Protein AF-A0A9D4N2H7-F1 (afdb_monomer_lite)

Sequence (130 aa):
MILLSIVANCFQSLRRNMSNTMLSIIISISLLSSCMGIGEVIWAVNCGGEAHTDINGIRYQEDKLPVGISSDYGKSLVIQRVVPQDQILYQTERYHVNSFGYDVPLTKDGDYVLVLKFSEVWFTTANQKV

Radius of gyration: 22.69 Å; chains: 1; bounding box: 59×30×49 Å

Foldseek 3Di:
DVVVVVVVVVVVVVVPPDDPVVVVVVVVVVVVVVPLPDPDDQAAALALADWAQFPSRDIHHYDPDPPFDKDQLQVVDDDPPGDPRCCSSARIHGDDPDDDDDDRDDDDDDDDDDDDDYHDDDDPDPPPDD

InterPro domains:
  IPR021720 Malectin domain [PF11721] (41-130)
  IPR039155 Malectin [PTHR13460] (16-130)

Structure (mmCIF, N/CA/C/O backbone):
data_AF-A0A9D4N2H7-F1
#
_entry.id   AF-A0A9D4N2H7-F1
#
loop_
_atom_site.group_PDB
_atom_site.id
_atom_site.type_symbol
_atom_site.label_atom_id
_atom_site.label_alt_id
_atom_site.label_comp_id
_atom_site.label_asym_id
_atom_site.label_entity_id
_atom_site.label_seq_id
_atom_site.pdbx_PDB_ins_code
_atom_site.Cartn_x
_atom_site.Cartn_y
_atom_site.Cartn_z
_atom_site.occupancy
_atom_site.B_iso_or_equiv
_atom_site.auth_seq_id
_atom_site.auth_comp_id
_atom_site.auth_asym_id
_atom_site.auth_atom_id
_atom_site.pdbx_PDB_model_num
ATOM 1 N N . MET A 1 1 ? -29.553 -12.144 29.111 1.00 52.56 1 MET A N 1
ATOM 2 C CA . MET A 1 1 ? -30.907 -11.684 29.506 1.00 52.56 1 MET A CA 1
ATOM 3 C C . MET A 1 1 ? -30.937 -10.396 30.333 1.00 52.56 1 MET A C 1
ATOM 5 O O . MET A 1 1 ? -31.979 -9.767 30.349 1.00 52.56 1 MET A O 1
ATOM 9 N N . ILE A 1 2 ? -29.843 -9.961 30.976 1.00 47.47 2 ILE A N 1
ATOM 10 C CA . ILE A 1 2 ? -29.839 -8.740 31.814 1.00 47.47 2 ILE A CA 1
ATOM 11 C C . ILE A 1 2 ? -29.555 -7.464 30.987 1.00 47.47 2 ILE A C 1
ATOM 13 O O . ILE A 1 2 ? -30.113 -6.408 31.269 1.00 47.47 2 ILE A O 1
ATOM 17 N N . LEU A 1 3 ? -28.772 -7.569 29.903 1.00 41.69 3 LEU A N 1
ATOM 18 C CA . LEU A 1 3 ? -28.419 -6.428 29.042 1.00 41.69 3 LEU A CA 1
ATOM 19 C C . LEU A 1 3 ? -29.600 -5.898 28.199 1.00 41.69 3 LEU A C 1
ATOM 21 O O . LEU A 1 3 ? -29.744 -4.689 28.041 1.00 41.69 3 LEU A O 1
ATOM 25 N N . LEU A 1 4 ? -30.487 -6.781 27.714 1.00 46.53 4 LEU A N 1
ATOM 26 C CA . LEU A 1 4 ? -31.681 -6.375 26.951 1.00 46.53 4 LEU A CA 1
ATOM 27 C C . LEU A 1 4 ? -32.682 -5.578 27.805 1.00 46.53 4 LEU A C 1
ATOM 29 O O . LEU A 1 4 ? -33.332 -4.665 27.300 1.00 46.53 4 LEU A O 1
ATOM 33 N N . SER A 1 5 ? -32.783 -5.883 29.100 1.00 49.91 5 SER A N 1
ATOM 34 C CA . SER A 1 5 ? -33.737 -5.241 30.012 1.00 49.91 5 SER A CA 1
ATOM 35 C C . SER A 1 5 ? -33.362 -3.791 30.337 1.00 49.91 5 SER A C 1
ATOM 37 O O . SER A 1 5 ? -34.240 -2.949 30.507 1.00 49.91 5 SER A O 1
ATOM 39 N N . ILE A 1 6 ? -32.063 -3.476 30.386 1.00 50.94 6 ILE A N 1
ATOM 40 C CA . ILE A 1 6 ? -31.565 -2.117 30.658 1.00 50.94 6 ILE A CA 1
ATOM 41 C C . ILE A 1 6 ? -31.810 -1.207 29.448 1.00 50.94 6 ILE A C 1
ATOM 43 O O . ILE A 1 6 ? -32.299 -0.088 29.607 1.00 50.94 6 ILE A O 1
ATOM 47 N N . VAL A 1 7 ? -31.554 -1.709 28.235 1.00 54.41 7 VAL A N 1
ATOM 48 C CA . VAL A 1 7 ? -31.817 -0.974 26.987 1.00 54.41 7 VAL A CA 1
ATOM 49 C C . VAL A 1 7 ? -33.318 -0.728 26.809 1.00 54.41 7 VAL A C 1
ATOM 51 O O . VAL A 1 7 ? -33.718 0.397 26.516 1.00 54.41 7 VAL A O 1
ATOM 54 N N . ALA A 1 8 ? -34.160 -1.734 27.073 1.00 53.81 8 ALA A N 1
ATOM 55 C CA . ALA A 1 8 ? -35.616 -1.614 26.973 1.00 53.81 8 ALA A CA 1
ATOM 56 C C . ALA A 1 8 ? -36.211 -0.612 27.984 1.00 53.81 8 ALA A C 1
ATOM 58 O O . ALA A 1 8 ? -37.064 0.197 27.615 1.00 53.81 8 ALA A O 1
ATOM 59 N N . ASN A 1 9 ? -35.732 -0.611 29.233 1.00 50.88 9 ASN A N 1
ATOM 60 C CA . ASN A 1 9 ? -36.187 0.332 30.261 1.00 50.88 9 ASN A CA 1
ATOM 61 C C . ASN A 1 9 ? -35.707 1.767 29.995 1.00 50.88 9 ASN A C 1
ATOM 63 O O . ASN A 1 9 ? -36.455 2.717 30.228 1.00 50.88 9 ASN A O 1
ATOM 67 N N . CYS A 1 10 ? -34.498 1.940 29.452 1.00 49.38 10 CYS A N 1
ATOM 68 C CA . CYS A 1 10 ? -34.000 3.246 29.021 1.00 49.38 10 CYS A CA 1
ATOM 69 C C . CYS A 1 10 ? -34.861 3.805 27.871 1.00 49.38 10 CYS A C 1
ATOM 71 O O . CYS A 1 10 ? -35.312 4.947 27.926 1.00 49.38 10 CYS A O 1
ATOM 73 N N . PHE A 1 11 ? -35.216 2.963 26.893 1.00 54.53 11 PHE A N 1
ATOM 74 C CA . PHE A 1 11 ? -36.100 3.332 25.781 1.00 54.53 11 PHE A CA 1
ATOM 75 C C . PHE A 1 11 ? -37.525 3.694 26.236 1.00 54.53 11 PHE A C 1
ATOM 77 O O . PHE A 1 11 ? -38.114 4.659 25.747 1.00 54.53 11 PHE A O 1
ATOM 84 N N . GLN A 1 12 ? -38.083 2.957 27.204 1.00 58.19 12 GLN A N 1
ATOM 85 C CA . GLN A 1 12 ? -39.394 3.263 27.792 1.00 58.19 12 GLN A CA 1
ATOM 86 C C . GLN A 1 12 ? -39.385 4.557 28.621 1.00 58.19 12 GLN A C 1
ATOM 88 O O . GLN A 1 12 ? -40.382 5.280 28.625 1.00 58.19 12 GLN A O 1
ATOM 93 N N . SER A 1 13 ? -38.265 4.872 29.280 1.00 53.88 13 SER A N 1
ATOM 94 C CA . SER A 1 13 ? -38.071 6.126 30.016 1.00 53.88 13 SER A CA 1
ATOM 95 C C . SER A 1 13 ? -37.955 7.334 29.073 1.00 53.88 13 SER A C 1
ATOM 97 O O . SER A 1 13 ? -38.631 8.341 29.282 1.00 53.88 13 SER A O 1
ATOM 99 N N . LEU A 1 14 ? -37.210 7.210 27.962 1.00 53.66 14 LEU A N 1
ATOM 100 C CA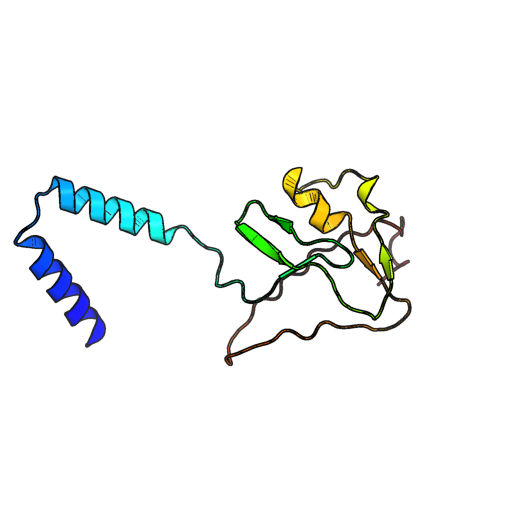 . LEU A 1 14 ? -37.130 8.252 26.924 1.00 53.66 14 LEU A CA 1
ATOM 101 C C . 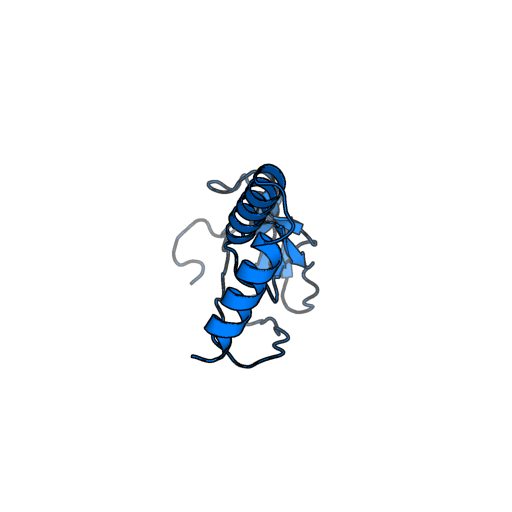LEU A 1 14 ? -38.475 8.496 26.213 1.00 53.66 14 LEU A C 1
ATOM 103 O O . LEU A 1 14 ? -38.805 9.638 25.892 1.00 53.66 14 LEU A O 1
ATOM 107 N N . ARG A 1 15 ? -39.297 7.453 26.020 1.00 58.38 15 ARG A N 1
ATOM 108 C CA . ARG A 1 15 ? -40.638 7.557 25.406 1.00 58.38 15 ARG A CA 1
ATOM 109 C C . ARG A 1 15 ? -41.603 8.455 26.194 1.00 58.38 15 ARG A C 1
ATOM 111 O O . ARG A 1 15 ? -42.560 8.958 25.615 1.00 58.38 15 ARG A O 1
ATOM 118 N N . ARG A 1 16 ? -41.386 8.655 27.499 1.00 59.75 16 ARG A N 1
ATOM 119 C CA . ARG A 1 16 ? -42.328 9.381 28.370 1.00 59.75 16 ARG A CA 1
ATOM 120 C C . ARG A 1 16 ? -42.264 10.911 28.259 1.00 59.75 16 ARG A C 1
ATOM 122 O O . ARG A 1 16 ? -43.247 11.541 28.623 1.00 59.75 16 ARG A O 1
ATOM 129 N N . ASN A 1 17 ? -41.177 11.493 27.737 1.00 62.09 17 ASN A N 1
ATOM 130 C CA . ASN A 1 17 ? -40.943 12.950 27.759 1.00 62.09 17 ASN A CA 1
ATOM 131 C C . ASN A 1 17 ? -40.585 13.586 26.399 1.00 62.09 17 ASN A C 1
ATOM 133 O O . ASN A 1 17 ? -40.318 14.785 26.345 1.00 62.09 17 ASN A O 1
ATOM 137 N N . MET A 1 18 ? -40.557 12.829 25.297 1.00 61.75 18 MET A N 1
ATOM 138 C CA . MET A 1 18 ? -40.084 13.328 23.998 1.00 61.75 18 MET A CA 1
ATOM 139 C C . MET A 1 18 ? -41.203 13.413 22.955 1.00 61.75 18 MET A C 1
ATOM 141 O O . MET A 1 18 ? -41.967 12.469 22.778 1.00 61.75 18 MET A O 1
ATOM 145 N N . SER A 1 19 ? -41.272 14.535 22.228 1.00 79.38 19 SER A N 1
ATOM 146 C CA . SER A 1 19 ? -42.144 14.691 21.053 1.00 79.38 19 SER A CA 1
ATOM 147 C C . SER A 1 19 ? -41.846 13.611 20.003 1.00 79.38 19 SER A C 1
ATOM 149 O O . SER A 1 19 ? -40.681 13.278 19.776 1.00 79.38 19 SER A O 1
ATOM 151 N N . ASN A 1 20 ? -42.873 13.128 19.295 1.00 75.50 20 ASN A N 1
ATOM 152 C CA . ASN A 1 20 ? -42.736 12.161 18.194 1.00 75.50 20 ASN A CA 1
ATOM 153 C C . ASN A 1 20 ? -41.720 12.612 17.124 1.00 75.50 20 ASN A C 1
ATOM 155 O O . ASN A 1 20 ? -41.043 11.777 16.528 1.00 75.50 20 ASN A O 1
ATOM 159 N N . THR A 1 21 ? -41.558 13.926 16.920 1.00 73.38 21 THR A N 1
ATOM 160 C CA . THR A 1 21 ? -40.529 14.490 16.030 1.00 73.38 21 THR A CA 1
ATOM 161 C C . THR A 1 21 ? -39.112 14.259 16.553 1.00 73.38 21 THR A C 1
ATOM 163 O O . THR A 1 21 ? -38.232 13.874 15.791 1.00 73.38 21 THR A O 1
ATOM 166 N N . MET A 1 22 ? -38.891 14.412 17.858 1.00 76.38 22 MET A N 1
ATOM 167 C CA . MET A 1 22 ? -37.592 14.167 18.492 1.00 76.38 22 MET A CA 1
ATOM 168 C C . MET A 1 22 ? -37.250 12.675 18.529 1.00 76.38 22 MET A C 1
ATOM 170 O O . MET A 1 22 ? -36.099 12.304 18.316 1.00 76.38 22 MET A O 1
ATOM 174 N N . LEU A 1 23 ? -38.252 11.812 18.719 1.00 77.62 23 LEU A N 1
ATOM 175 C CA . LEU A 1 23 ? -38.073 10.363 18.625 1.00 77.62 23 LEU A CA 1
ATOM 176 C C . LEU A 1 23 ? -37.697 9.937 17.196 1.00 77.62 23 LEU A C 1
ATOM 178 O O . LEU A 1 23 ? -36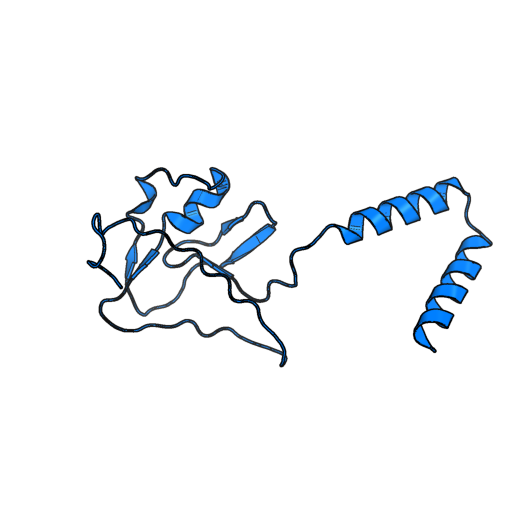.776 9.144 17.018 1.00 77.62 23 LEU A O 1
ATOM 182 N N . SER A 1 24 ? -38.352 10.510 16.178 1.00 77.62 24 SER A N 1
ATOM 183 C CA . SER A 1 24 ? -38.015 10.263 14.771 1.00 77.62 24 SER A CA 1
ATOM 184 C C . SER A 1 24 ? -36.592 10.706 14.431 1.00 77.62 24 SER A C 1
ATOM 186 O O . SER A 1 24 ? -35.899 9.990 13.719 1.00 77.62 24 SER A O 1
ATOM 188 N N . ILE A 1 25 ? -36.140 11.854 14.947 1.00 81.31 25 ILE A N 1
ATOM 189 C CA . ILE A 1 25 ? -34.776 12.353 14.720 1.00 81.31 25 ILE A CA 1
ATOM 190 C C . ILE A 1 25 ? -33.742 11.418 15.361 1.00 81.31 25 ILE A C 1
ATOM 192 O O . ILE A 1 25 ? -32.767 11.056 14.710 1.00 81.31 25 ILE A O 1
ATOM 196 N N . ILE A 1 26 ? -33.968 10.966 16.599 1.00 80.50 26 ILE A N 1
ATOM 197 C CA . ILE A 1 26 ? -33.058 10.037 17.292 1.00 80.50 26 ILE A CA 1
ATOM 198 C C . ILE A 1 26 ? -32.969 8.689 16.571 1.00 80.50 26 ILE A C 1
ATOM 200 O O . ILE A 1 26 ? -31.877 8.134 16.433 1.00 80.50 26 ILE A O 1
ATOM 204 N N . ILE A 1 27 ? -34.096 8.164 16.087 1.00 77.88 27 ILE A N 1
ATOM 205 C CA . ILE A 1 27 ? -34.124 6.911 15.322 1.00 77.88 27 ILE A CA 1
ATOM 206 C C . ILE A 1 27 ? -33.368 7.077 13.997 1.00 77.88 27 ILE A C 1
ATOM 208 O O . ILE A 1 27 ? -32.530 6.244 13.669 1.00 77.88 27 ILE A O 1
ATOM 212 N N . SER A 1 28 ? -33.571 8.180 13.271 1.00 73.88 28 SER A N 1
ATOM 213 C CA . SER A 1 28 ? -32.816 8.458 12.043 1.00 73.88 28 SER A CA 1
ATOM 214 C C . SER A 1 28 ? -31.310 8.596 12.296 1.00 73.88 28 SER A C 1
ATOM 216 O O . SER A 1 28 ? -30.518 8.044 11.541 1.00 73.88 28 SER A O 1
ATOM 218 N N . ILE A 1 29 ? -30.896 9.263 13.380 1.00 73.31 29 ILE A N 1
ATOM 219 C CA . ILE A 1 29 ? -29.478 9.408 13.762 1.00 73.31 29 ILE A CA 1
ATOM 220 C C . ILE A 1 29 ? -28.854 8.051 14.123 1.00 73.31 29 ILE A C 1
ATOM 222 O O . ILE A 1 29 ? -27.744 7.747 13.697 1.00 73.31 29 ILE A O 1
ATOM 226 N N . SER A 1 30 ? -29.565 7.207 14.870 1.00 69.25 30 SER A N 1
ATOM 227 C CA . SER A 1 30 ? -29.067 5.878 15.260 1.00 69.25 30 SER A CA 1
ATOM 228 C C . SER A 1 30 ? -29.008 4.887 14.087 1.00 69.25 30 SER A C 1
ATOM 230 O O . SER A 1 30 ? -28.079 4.080 14.012 1.00 69.25 30 SER A O 1
ATOM 232 N N . LEU A 1 31 ? -29.928 4.993 13.123 1.00 62.97 31 LEU A N 1
ATOM 233 C CA . LEU A 1 31 ? -29.864 4.256 11.855 1.00 62.97 31 LEU A CA 1
ATOM 234 C C . LEU A 1 31 ? -28.714 4.743 10.957 1.00 62.97 31 LEU A C 1
ATOM 236 O O . LEU A 1 31 ? -28.090 3.935 10.277 1.00 62.97 31 LEU A O 1
ATOM 240 N N . LEU A 1 32 ? -28.376 6.036 10.989 1.00 59.22 32 LEU A N 1
ATOM 241 C CA . LEU A 1 32 ? -27.206 6.575 10.285 1.00 59.22 32 LEU A CA 1
ATOM 242 C C . LEU A 1 32 ? -25.882 6.104 10.913 1.00 59.22 32 LEU A C 1
ATOM 244 O O . LEU A 1 32 ? -24.948 5.797 10.184 1.00 59.22 32 LEU A O 1
ATOM 248 N N . SER A 1 33 ? -25.792 5.969 12.241 1.00 56.00 33 SER A N 1
ATOM 249 C CA . SER A 1 33 ? -24.567 5.479 12.907 1.00 56.00 33 SER A CA 1
ATOM 250 C C . SER A 1 33 ? -24.225 4.014 12.613 1.00 56.00 33 SER A C 1
ATOM 252 O O . SER A 1 33 ? -23.079 3.612 12.790 1.00 56.00 33 SER A O 1
ATOM 254 N N . SER A 1 34 ? -25.189 3.196 12.183 1.00 49.50 34 SER A N 1
ATOM 255 C CA . SER A 1 34 ? -24.975 1.760 11.940 1.00 49.50 34 SER A CA 1
ATOM 256 C C . SER A 1 34 ? -24.436 1.436 10.538 1.00 49.50 34 SER A C 1
ATOM 258 O O . SER A 1 34 ? -24.219 0.267 10.230 1.00 49.50 34 SER A O 1
ATOM 260 N N . CYS A 1 35 ? -24.161 2.445 9.698 1.00 47.38 35 CYS A N 1
ATOM 261 C CA . CYS A 1 35 ? -23.657 2.245 8.334 1.00 47.38 35 CYS A CA 1
ATOM 262 C C . CYS A 1 35 ? -22.125 2.297 8.182 1.00 47.38 35 CYS A C 1
ATOM 264 O O . CYS A 1 35 ? -21.620 2.063 7.084 1.00 47.38 35 CYS A O 1
ATOM 266 N N . MET A 1 36 ? -21.361 2.562 9.247 1.00 54.47 36 MET A N 1
ATOM 267 C CA . MET A 1 36 ? -19.893 2.590 9.183 1.00 54.47 36 MET A CA 1
ATOM 268 C C . MET A 1 36 ? -19.326 1.164 9.257 1.00 54.47 36 MET A C 1
ATOM 270 O O . MET A 1 36 ? -18.782 0.731 10.266 1.00 54.47 36 MET A O 1
ATOM 274 N N . GLY A 1 37 ? -19.523 0.401 8.182 1.00 56.94 37 GLY A N 1
ATOM 275 C CA . GLY A 1 37 ? -19.168 -1.017 8.060 1.00 56.94 37 GLY A CA 1
ATOM 276 C C . GLY A 1 37 ? -17.696 -1.292 7.750 1.00 56.94 37 GLY A C 1
ATOM 277 O O . GLY A 1 37 ? -17.397 -2.229 7.018 1.00 56.94 37 GLY A O 1
ATOM 278 N N . ILE A 1 38 ? -16.780 -0.490 8.282 1.00 61.91 38 ILE A N 1
ATOM 279 C CA . ILE A 1 38 ? -15.354 -0.813 8.304 1.00 61.91 38 ILE A CA 1
ATOM 280 C C . ILE A 1 38 ? -15.062 -1.090 9.770 1.00 61.91 38 ILE A C 1
ATOM 282 O O . ILE A 1 38 ? -15.253 -0.206 10.603 1.00 61.91 38 ILE A O 1
ATOM 286 N N . GLY A 1 39 ? -14.702 -2.330 10.108 1.00 74.06 39 GLY A N 1
ATOM 287 C CA . GLY A 1 39 ? -14.277 -2.661 11.469 1.00 74.06 39 GLY A CA 1
ATOM 288 C C . GLY A 1 39 ? -13.167 -1.719 11.951 1.00 74.06 39 GLY A C 1
ATOM 289 O O . GLY A 1 39 ? -12.587 -0.968 11.167 1.00 74.06 39 GLY A O 1
ATOM 290 N N . GLU A 1 40 ? -12.864 -1.746 13.245 1.00 87.00 40 GLU A N 1
ATOM 291 C CA . GLU A 1 40 ? -11.805 -0.906 13.812 1.00 87.00 40 GLU A CA 1
ATOM 292 C C . GLU A 1 40 ? -10.475 -1.126 13.066 1.00 87.00 40 GLU A C 1
ATOM 294 O O . GLU A 1 40 ? -9.880 -2.203 13.131 1.00 87.00 40 GLU A O 1
ATOM 299 N N . VAL A 1 41 ? -10.003 -0.100 12.348 1.00 92.50 41 VAL A N 1
ATOM 300 C CA . VAL A 1 41 ? -8.680 -0.135 11.721 1.00 92.50 41 VAL A CA 1
ATOM 301 C C . VAL A 1 41 ? -7.647 0.225 12.773 1.00 92.50 41 VAL A C 1
ATOM 303 O O . VAL A 1 41 ? -7.452 1.391 13.107 1.00 92.50 41 VAL A O 1
ATOM 306 N N . ILE A 1 42 ? -6.974 -0.799 13.282 1.00 93.69 42 ILE A N 1
ATOM 307 C CA . ILE A 1 42 ? -5.934 -0.641 14.300 1.00 93.69 42 ILE A CA 1
ATOM 308 C C . ILE A 1 42 ? -4.592 -0.176 13.718 1.00 93.69 42 ILE A C 1
ATOM 310 O O . ILE A 1 42 ? -3.789 0.425 14.427 1.00 93.69 42 ILE A O 1
ATOM 314 N N . TRP A 1 43 ? -4.332 -0.464 12.438 1.00 95.94 43 TRP A N 1
ATOM 315 C CA . TRP A 1 43 ? -3.068 -0.150 11.779 1.00 95.94 43 TRP A CA 1
ATOM 316 C C . TRP A 1 43 ? -3.196 -0.206 10.252 1.00 95.94 43 TRP A C 1
ATOM 318 O O . TRP A 1 43 ? -3.817 -1.119 9.709 1.00 95.94 43 TRP A O 1
ATOM 328 N N . ALA A 1 44 ? -2.584 0.757 9.562 1.00 97.62 44 ALA A N 1
ATOM 329 C CA . ALA A 1 44 ? -2.479 0.802 8.106 1.00 97.62 44 ALA A CA 1
ATOM 330 C C . ALA A 1 44 ? -1.245 1.624 7.705 1.00 97.62 44 ALA A C 1
ATOM 332 O O . ALA A 1 44 ? -1.022 2.693 8.270 1.00 97.62 44 ALA A O 1
ATOM 333 N N . VAL A 1 45 ? -0.466 1.165 6.723 1.00 98.38 45 VAL A N 1
ATOM 334 C CA . VAL A 1 45 ? 0.760 1.836 6.247 1.00 98.38 45 VAL A CA 1
ATOM 335 C C . VAL A 1 45 ? 0.757 1.974 4.728 1.00 98.38 45 VAL A C 1
ATOM 337 O O . VAL A 1 45 ? 0.330 1.057 4.027 1.00 98.38 45 VAL A O 1
ATOM 340 N N . ASN A 1 46 ? 1.223 3.115 4.217 1.00 98.50 46 ASN A N 1
ATOM 341 C CA . ASN A 1 46 ? 1.477 3.303 2.792 1.00 98.50 46 ASN A CA 1
ATOM 342 C C . ASN A 1 46 ? 2.928 2.913 2.475 1.00 98.50 46 ASN A C 1
ATOM 344 O O . ASN A 1 46 ? 3.836 3.723 2.648 1.00 98.50 46 ASN A O 1
ATOM 348 N N . CYS A 1 47 ? 3.153 1.663 2.069 1.00 98.25 47 CYS A N 1
ATOM 349 C CA . CYS A 1 47 ? 4.493 1.108 1.871 1.00 98.25 47 CYS A CA 1
ATOM 350 C C . CYS A 1 47 ? 5.340 1.965 0.913 1.00 98.25 47 CYS A C 1
ATOM 352 O O . CYS A 1 47 ? 4.954 2.214 -0.225 1.00 98.25 47 CYS A O 1
ATOM 354 N N . GLY A 1 48 ? 6.512 2.399 1.377 1.00 97.94 48 GLY A N 1
ATOM 355 C CA . GLY A 1 48 ? 7.440 3.253 0.634 1.00 97.94 48 GLY A CA 1
ATOM 356 C C . GLY A 1 48 ? 6.955 4.680 0.355 1.00 97.94 48 GLY A C 1
ATOM 357 O O . GLY A 1 48 ? 7.617 5.393 -0.397 1.00 97.94 48 GLY A O 1
ATOM 358 N N . GLY A 1 49 ? 5.830 5.103 0.935 1.00 97.94 49 GLY A N 1
ATOM 359 C CA . GLY A 1 49 ? 5.206 6.394 0.665 1.00 97.94 49 GLY A CA 1
ATOM 360 C C . GLY A 1 49 ? 4.873 7.213 1.911 1.00 97.94 49 GLY A C 1
ATOM 361 O O . GLY A 1 49 ? 5.058 6.798 3.058 1.00 97.94 49 GLY A O 1
ATOM 362 N N . GLU A 1 50 ? 4.358 8.413 1.654 1.00 98.38 50 GLU A N 1
ATOM 363 C CA . GLU A 1 50 ? 3.881 9.345 2.675 1.00 98.38 50 GLU A CA 1
ATOM 364 C C . GLU A 1 50 ? 2.512 8.927 3.235 1.00 98.38 50 GLU A C 1
ATOM 366 O O . GLU A 1 50 ? 1.821 8.067 2.681 1.00 98.38 50 GLU A O 1
ATOM 371 N N . ALA A 1 51 ? 2.109 9.550 4.346 1.00 98.56 51 ALA A N 1
ATOM 372 C CA . ALA A 1 51 ? 0.801 9.312 4.947 1.00 98.56 51 ALA A CA 1
ATOM 373 C C . ALA A 1 51 ? -0.339 9.737 4.004 1.00 98.56 51 ALA A C 1
ATOM 375 O O . ALA A 1 51 ? -0.285 10.805 3.398 1.00 98.56 51 ALA A O 1
ATOM 376 N N . HIS A 1 52 ? -1.405 8.937 3.944 1.00 98.44 52 HIS A N 1
ATOM 377 C CA . HIS A 1 52 ? -2.571 9.183 3.089 1.00 98.44 52 HIS A CA 1
ATOM 378 C C . HIS A 1 52 ? -3.855 8.723 3.778 1.00 98.44 52 HIS A C 1
ATOM 380 O O . HIS A 1 52 ? -3.860 7.696 4.453 1.00 98.44 52 HIS A O 1
ATOM 386 N N . THR A 1 53 ? -4.954 9.451 3.598 1.00 98.19 53 THR A N 1
ATOM 387 C CA . THR A 1 53 ? -6.280 9.010 4.053 1.00 98.19 53 THR A CA 1
ATOM 388 C C . THR A 1 53 ? -7.115 8.652 2.837 1.00 98.19 53 THR A C 1
ATOM 390 O O . THR A 1 53 ? -7.320 9.502 1.972 1.00 98.19 53 THR A O 1
ATOM 393 N N . ASP A 1 54 ? -7.584 7.407 2.783 1.00 96.75 54 ASP A N 1
ATOM 394 C CA . ASP A 1 54 ? -8.353 6.906 1.645 1.00 96.75 54 ASP A CA 1
ATOM 395 C C . ASP A 1 54 ? -9.811 7.403 1.648 1.00 96.75 54 ASP A C 1
ATOM 397 O O . ASP A 1 54 ? -10.270 8.021 2.617 1.00 96.75 54 ASP A O 1
ATOM 401 N N . ILE A 1 55 ? -10.572 7.132 0.579 1.00 95.44 55 ILE A N 1
ATOM 402 C CA . ILE A 1 55 ? -11.964 7.621 0.502 1.00 95.44 55 ILE A CA 1
ATOM 403 C C . ILE A 1 55 ? -12.894 7.007 1.552 1.00 95.44 55 ILE A C 1
ATOM 405 O O . ILE A 1 55 ? -13.977 7.535 1.798 1.00 95.44 55 ILE A O 1
ATOM 409 N N . ASN A 1 56 ? -12.496 5.881 2.146 1.00 92.38 56 ASN A N 1
ATOM 410 C CA . ASN A 1 56 ? -13.246 5.212 3.201 1.00 92.38 56 ASN A CA 1
ATOM 411 C C . ASN A 1 56 ? -12.876 5.771 4.585 1.00 92.38 56 ASN A C 1
ATOM 413 O O . ASN A 1 56 ? -13.408 5.321 5.596 1.00 92.38 56 ASN A O 1
ATOM 417 N N . GLY A 1 57 ? -11.975 6.757 4.650 1.00 93.62 57 GLY A N 1
ATOM 418 C CA . GLY A 1 57 ? -11.504 7.361 5.890 1.00 93.62 57 GLY A CA 1
ATOM 419 C C . GLY A 1 57 ? -10.405 6.561 6.589 1.00 93.62 57 GLY A C 1
ATOM 420 O O . GLY A 1 57 ? -10.064 6.879 7.729 1.00 93.62 57 GLY A O 1
ATOM 421 N N . ILE A 1 58 ? -9.825 5.544 5.939 1.00 95.81 58 ILE A N 1
ATOM 422 C CA . ILE A 1 58 ? -8.707 4.785 6.500 1.00 95.81 58 ILE A CA 1
ATOM 423 C C . ILE A 1 58 ? -7.437 5.616 6.365 1.00 95.81 58 ILE A C 1
ATOM 425 O O . ILE A 1 58 ? -6.992 5.923 5.258 1.00 95.81 58 ILE A O 1
ATOM 429 N N . ARG A 1 59 ? -6.825 5.955 7.501 1.00 97.12 59 ARG A N 1
ATOM 430 C CA . ARG A 1 59 ? -5.554 6.678 7.529 1.00 97.12 59 ARG A CA 1
ATOM 431 C C . ARG A 1 59 ? -4.378 5.709 7.464 1.00 97.12 59 ARG A C 1
ATOM 433 O O . ARG A 1 59 ? -4.031 5.078 8.458 1.00 97.12 59 ARG A O 1
ATOM 440 N N . TYR A 1 60 ? -3.727 5.669 6.312 1.00 98.44 60 TYR A N 1
ATOM 441 C CA . TYR A 1 60 ? -2.440 5.026 6.103 1.00 98.44 60 TYR A CA 1
ATOM 442 C C . TYR A 1 60 ? -1.332 5.932 6.636 1.00 98.44 60 TYR A C 1
ATOM 444 O O . TYR A 1 60 ? -1.213 7.097 6.250 1.00 98.44 60 TYR A O 1
ATOM 452 N N . GLN A 1 61 ? -0.522 5.417 7.553 1.00 98.44 61 GLN A N 1
ATOM 453 C CA . GLN A 1 61 ? 0.646 6.134 8.046 1.00 98.44 61 GLN A CA 1
ATOM 454 C C . GLN A 1 61 ? 1.785 6.110 7.020 1.00 98.44 61 GLN A C 1
ATOM 456 O O . GLN A 1 61 ? 1.879 5.193 6.205 1.00 98.44 61 GLN A O 1
ATOM 461 N N . GLU A 1 62 ? 2.655 7.116 7.097 1.00 98.44 62 GLU A N 1
ATOM 462 C CA . GLU A 1 62 ? 3.925 7.147 6.366 1.00 98.44 62 GLU A CA 1
ATOM 463 C C . GLU A 1 62 ? 4.766 5.913 6.714 1.00 98.44 62 GLU A C 1
ATOM 465 O O . GLU A 1 62 ? 4.857 5.519 7.884 1.00 98.44 62 GLU A O 1
ATOM 470 N N . ASP A 1 63 ? 5.407 5.327 5.708 1.00 98.44 63 ASP A N 1
ATOM 471 C CA . ASP A 1 63 ? 6.294 4.191 5.907 1.00 98.44 63 ASP A CA 1
ATOM 472 C C . ASP A 1 63 ? 7.699 4.625 6.339 1.00 98.44 63 ASP A C 1
ATOM 474 O O . ASP A 1 63 ? 8.511 5.105 5.548 1.00 98.44 63 ASP A O 1
ATOM 478 N N . LYS A 1 64 ? 7.999 4.372 7.615 1.00 96.75 64 LYS A N 1
ATOM 479 C CA . LYS A 1 64 ? 9.281 4.690 8.257 1.00 96.75 64 LYS A CA 1
ATOM 480 C C . LYS A 1 64 ? 10.211 3.487 8.400 1.00 96.75 64 LYS A C 1
ATOM 482 O O . LYS A 1 64 ? 11.181 3.562 9.154 1.00 96.75 64 LYS A O 1
ATOM 487 N N . LEU A 1 65 ? 9.919 2.367 7.737 1.00 96.81 65 LEU A N 1
ATOM 488 C CA . LEU A 1 65 ? 10.751 1.178 7.848 1.00 96.81 65 LEU A CA 1
A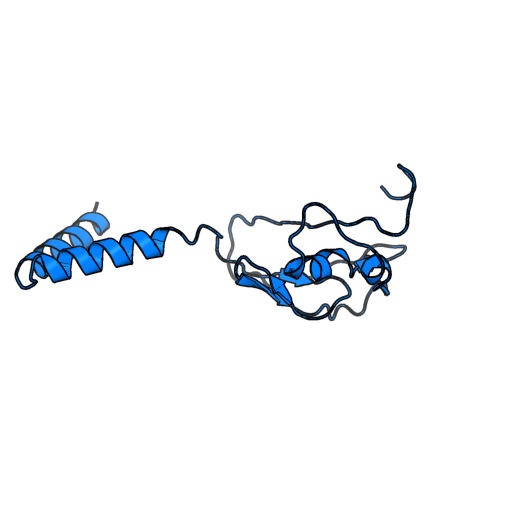TOM 489 C C . LEU A 1 65 ? 12.152 1.462 7.264 1.00 96.81 65 LEU A C 1
ATOM 491 O O . LEU A 1 65 ? 12.261 1.919 6.123 1.00 96.81 65 LEU A O 1
ATOM 495 N N . PRO A 1 66 ? 13.240 1.193 8.010 1.00 94.94 66 PRO A N 1
ATOM 496 C CA . PRO A 1 66 ? 14.598 1.434 7.521 1.00 94.94 66 PRO A CA 1
ATOM 497 C C . PRO A 1 66 ? 15.091 0.331 6.574 1.00 94.94 66 PRO A C 1
ATOM 499 O O . PRO A 1 66 ? 16.067 0.523 5.856 1.00 94.94 66 PRO A O 1
ATOM 502 N N . VAL A 1 67 ? 14.442 -0.835 6.594 1.00 97.12 67 VAL A N 1
ATOM 503 C CA . VAL A 1 67 ? 14.804 -2.007 5.793 1.00 97.12 67 VAL A CA 1
ATOM 504 C C . VAL A 1 67 ? 14.045 -1.986 4.466 1.00 97.12 67 VAL A C 1
ATOM 506 O O . VAL A 1 67 ? 12.864 -1.643 4.419 1.00 97.12 67 VAL A O 1
ATOM 509 N N . GLY A 1 68 ? 14.712 -2.379 3.382 1.00 96.50 68 GLY A N 1
ATOM 510 C CA . GLY A 1 68 ? 14.155 -2.331 2.029 1.00 96.50 68 GLY A CA 1
ATOM 511 C C . GLY A 1 68 ? 14.268 -0.954 1.385 1.00 96.50 68 GLY A C 1
ATOM 512 O O . GLY A 1 68 ? 14.767 -0.002 1.980 1.00 96.50 68 GLY A O 1
ATOM 513 N N . ILE A 1 69 ? 13.823 -0.873 0.138 1.00 97.44 69 ILE A N 1
ATOM 514 C CA . ILE A 1 69 ? 13.950 0.304 -0.713 1.00 97.44 69 ILE A CA 1
ATOM 515 C C . ILE A 1 69 ? 12.552 0.844 -0.991 1.00 97.44 69 ILE A C 1
ATOM 517 O O . ILE A 1 69 ? 11.713 0.140 -1.555 1.00 97.44 69 ILE A O 1
ATOM 521 N N . SER A 1 70 ? 12.318 2.093 -0.592 1.00 97.56 70 SER A N 1
ATOM 522 C CA . SER A 1 70 ? 11.141 2.861 -0.996 1.00 97.56 70 SER A CA 1
ATOM 523 C C . SER A 1 70 ? 11.274 3.272 -2.460 1.00 97.56 70 SER A C 1
ATOM 525 O O . SER A 1 70 ? 12.324 3.763 -2.876 1.00 97.56 70 SER A O 1
ATOM 527 N N . SER A 1 71 ? 10.214 3.087 -3.236 1.00 96.69 71 SER A N 1
ATOM 528 C CA . SER A 1 71 ? 10.160 3.406 -4.660 1.00 96.69 71 SER A CA 1
ATOM 529 C C . SER A 1 71 ? 8.846 4.106 -4.976 1.00 96.69 71 SER A C 1
ATOM 531 O O . SER A 1 71 ? 7.782 3.707 -4.505 1.00 96.69 71 SER A O 1
ATOM 533 N N . ASP A 1 72 ? 8.923 5.161 -5.782 1.00 96.56 72 ASP A N 1
ATOM 534 C CA . ASP A 1 72 ? 7.771 5.878 -6.318 1.00 96.56 72 ASP A CA 1
ATOM 535 C C . ASP A 1 72 ? 7.640 5.729 -7.837 1.00 96.56 72 ASP A C 1
ATOM 537 O O . ASP A 1 72 ? 6.942 6.505 -8.493 1.00 96.56 72 ASP A O 1
ATOM 541 N N . TYR A 1 73 ? 8.273 4.688 -8.388 1.00 95.94 73 TYR A N 1
ATOM 542 C CA . TYR A 1 73 ? 8.257 4.357 -9.811 1.00 95.94 73 TYR A CA 1
ATOM 543 C C . TYR A 1 73 ? 6.830 4.333 -10.388 1.00 95.94 73 TYR A C 1
ATOM 545 O O . TYR A 1 73 ? 6.568 4.845 -11.484 1.00 95.94 73 TYR A O 1
ATOM 553 N N . GLY A 1 74 ? 5.882 3.817 -9.600 1.00 96.12 74 GLY A N 1
ATOM 554 C CA . GLY A 1 74 ? 4.472 3.727 -9.957 1.00 96.12 74 GLY A CA 1
ATOM 555 C C . GLY A 1 74 ? 3.760 5.073 -10.132 1.00 96.12 74 GLY A C 1
ATOM 556 O O . GLY A 1 74 ? 2.732 5.101 -10.802 1.00 96.12 74 GLY A O 1
ATOM 557 N N . LYS A 1 75 ? 4.281 6.203 -9.626 1.00 96.31 75 LYS A N 1
ATOM 558 C CA . LYS A 1 75 ? 3.631 7.529 -9.760 1.00 96.31 75 LYS A CA 1
ATOM 559 C C . LYS A 1 75 ? 3.459 7.990 -11.207 1.00 96.31 75 LYS A C 1
ATOM 561 O O . LYS A 1 75 ? 2.589 8.809 -11.489 1.00 96.31 75 LYS A O 1
ATOM 566 N N . SER A 1 76 ? 4.282 7.478 -12.121 1.00 94.81 76 SER A N 1
ATOM 567 C CA . SER A 1 76 ? 4.169 7.757 -13.558 1.00 94.81 76 SER A CA 1
ATOM 568 C C . SER A 1 76 ? 3.036 6.981 -14.247 1.00 94.81 76 SER A C 1
ATOM 570 O O . SER A 1 76 ? 2.679 7.288 -15.385 1.00 94.81 76 SER A O 1
ATOM 572 N N . LEU A 1 77 ? 2.460 5.987 -13.567 1.00 95.12 77 LEU A N 1
ATOM 573 C CA . LEU A 1 77 ? 1.450 5.081 -14.097 1.00 95.12 77 LEU A CA 1
ATOM 574 C C . LEU A 1 77 ? 0.064 5.442 -13.566 1.00 95.12 77 LEU A C 1
ATOM 576 O O . LEU A 1 77 ? -0.106 5.797 -12.401 1.00 95.12 77 LEU A O 1
ATOM 580 N N . VAL A 1 78 ? -0.954 5.281 -14.409 1.00 95.31 78 VAL A N 1
ATOM 581 C CA . VAL A 1 78 ? -2.352 5.373 -13.977 1.00 95.31 78 VAL A CA 1
ATOM 582 C C . VAL A 1 78 ? -2.802 4.010 -13.469 1.00 95.31 78 VAL A C 1
ATOM 584 O O . VAL A 1 78 ? -2.852 3.045 -14.236 1.00 95.31 78 VAL A O 1
ATOM 587 N N . ILE A 1 79 ? -3.186 3.940 -12.196 1.00 95.06 79 ILE A N 1
ATOM 588 C CA . ILE A 1 79 ? -3.668 2.700 -11.587 1.00 95.06 79 ILE A CA 1
ATOM 589 C C . ILE A 1 79 ? -5.167 2.549 -11.855 1.00 95.06 79 ILE A C 1
ATOM 591 O O . ILE A 1 79 ? -5.987 3.373 -11.450 1.00 95.06 79 ILE A O 1
ATOM 595 N N . GLN A 1 80 ? -5.534 1.484 -12.565 1.00 93.56 80 GLN A N 1
ATOM 596 C CA . GLN A 1 80 ? -6.924 1.180 -12.907 1.00 93.56 80 GLN A CA 1
ATOM 597 C C . GLN A 1 80 ? -7.673 0.556 -11.722 1.00 93.56 80 GLN A C 1
ATOM 599 O O . GLN A 1 80 ? -7.067 -0.028 -10.829 1.00 93.56 80 GLN A O 1
ATOM 604 N N . ARG A 1 81 ? -9.014 0.618 -11.745 1.00 93.50 81 ARG A N 1
ATOM 605 C CA . ARG A 1 81 ? -9.913 0.040 -10.715 1.00 93.50 81 ARG A CA 1
ATOM 606 C C . ARG A 1 81 ? -9.751 0.639 -9.309 1.00 93.50 81 ARG A C 1
ATOM 608 O O . ARG A 1 81 ? -10.262 0.076 -8.345 1.00 93.50 81 ARG A O 1
ATOM 615 N N . VAL A 1 82 ? -9.093 1.790 -9.211 1.00 95.50 82 VAL A N 1
ATOM 616 C CA . VAL A 1 82 ? -8.931 2.579 -7.990 1.00 95.50 82 VAL A CA 1
ATOM 617 C C . VAL A 1 82 ? -9.389 4.001 -8.293 1.00 95.50 82 VAL A C 1
ATOM 619 O O . VAL A 1 82 ? -9.143 4.527 -9.382 1.00 95.50 82 VAL A O 1
ATOM 622 N N . VAL A 1 83 ? -10.091 4.620 -7.349 1.00 96.31 83 VAL A N 1
ATOM 623 C CA . VAL A 1 83 ? -10.486 6.026 -7.473 1.00 96.31 83 VAL A CA 1
ATOM 624 C C . VAL A 1 83 ? -9.239 6.922 -7.516 1.00 96.31 83 VAL A C 1
ATOM 626 O O . VAL A 1 83 ? -8.260 6.612 -6.837 1.00 96.31 83 VAL A O 1
ATOM 629 N N . PRO A 1 84 ? -9.231 8.024 -8.289 1.00 96.44 84 PRO A N 1
ATOM 630 C CA . PRO A 1 84 ? -8.031 8.842 -8.491 1.00 96.44 84 PRO A CA 1
ATOM 631 C C . PRO A 1 84 ? -7.326 9.288 -7.202 1.00 96.44 84 PRO A C 1
ATOM 633 O O . PRO A 1 84 ? -6.102 9.322 -7.156 1.00 96.44 84 PRO A O 1
ATOM 636 N N . GLN A 1 85 ? -8.091 9.580 -6.149 1.00 96.56 85 GLN A N 1
ATOM 637 C CA . GLN A 1 85 ? -7.588 10.032 -4.850 1.00 96.56 85 GLN A CA 1
ATOM 638 C C . GLN A 1 85 ? -6.740 8.972 -4.136 1.00 96.56 85 GLN A C 1
ATOM 640 O O . GLN A 1 85 ? -5.813 9.323 -3.417 1.00 96.56 85 GLN A O 1
ATOM 645 N N . ASP A 1 86 ? -7.032 7.690 -4.360 1.00 97.81 86 ASP A N 1
ATOM 646 C CA . ASP A 1 86 ? -6.399 6.572 -3.653 1.00 97.81 86 ASP A CA 1
ATOM 647 C C . ASP A 1 86 ? -5.324 5.879 -4.488 1.00 97.81 86 ASP A C 1
ATOM 649 O O . ASP A 1 86 ? -4.690 4.940 -4.006 1.00 97.81 86 ASP A O 1
ATOM 653 N N . GLN A 1 87 ? -5.087 6.328 -5.728 1.00 97.62 87 GLN A N 1
ATOM 654 C CA . GLN A 1 87 ? -4.052 5.737 -6.582 1.00 97.62 87 GLN A CA 1
ATOM 655 C C . GLN A 1 87 ? -2.671 5.806 -5.930 1.00 97.62 87 GLN A C 1
ATOM 657 O O . GLN A 1 87 ? -1.886 4.881 -6.116 1.00 97.62 87 GLN A O 1
ATOM 662 N N . ILE A 1 88 ? -2.405 6.822 -5.101 1.00 97.44 88 ILE A N 1
ATOM 663 C CA . ILE A 1 88 ? -1.124 6.968 -4.403 1.00 97.44 88 ILE A CA 1
ATOM 664 C C . ILE A 1 88 ? -0.753 5.728 -3.574 1.00 97.44 88 ILE A C 1
ATOM 666 O O . ILE A 1 88 ? 0.412 5.345 -3.560 1.00 97.44 88 ILE A O 1
ATOM 670 N N . LEU A 1 89 ? -1.742 5.030 -2.995 1.00 98.06 89 LEU A N 1
ATOM 671 C CA . LEU A 1 89 ? -1.546 3.793 -2.222 1.00 98.06 89 LEU A CA 1
ATOM 672 C C . LEU A 1 89 ? -1.064 2.598 -3.065 1.00 98.06 89 LEU A C 1
ATOM 674 O O . LEU A 1 89 ? -0.728 1.554 -2.516 1.00 98.06 89 LEU A O 1
ATOM 678 N N . TYR A 1 90 ? -1.083 2.727 -4.391 1.00 97.81 90 TYR A N 1
ATOM 679 C CA . TYR A 1 90 ? -0.663 1.712 -5.360 1.00 97.81 90 TYR A CA 1
ATOM 680 C C . TYR A 1 90 ? 0.480 2.201 -6.264 1.00 97.81 90 TYR A C 1
ATOM 682 O O . TYR A 1 90 ? 0.927 1.465 -7.147 1.00 97.81 90 TYR A O 1
ATOM 690 N N . GLN A 1 91 ? 0.912 3.452 -6.084 1.00 97.94 91 GLN A N 1
ATOM 691 C CA . GLN A 1 91 ? 1.961 4.106 -6.868 1.00 97.94 91 GLN A CA 1
ATOM 692 C C . GLN A 1 91 ? 3.288 4.212 -6.109 1.00 97.94 91 GLN A C 1
ATOM 694 O O . GLN A 1 91 ? 4.325 4.436 -6.735 1.00 97.94 91 GLN A O 1
ATOM 699 N N . THR A 1 92 ? 3.258 4.056 -4.785 1.00 98.06 92 THR A N 1
ATOM 700 C CA . THR A 1 92 ? 4.446 3.873 -3.950 1.00 98.06 92 THR A CA 1
ATOM 701 C C . THR A 1 92 ? 4.561 2.424 -3.503 1.00 98.06 92 THR A C 1
ATOM 703 O O . THR A 1 92 ? 3.558 1.750 -3.270 1.00 98.06 92 THR A O 1
ATOM 706 N N . GLU A 1 93 ? 5.792 1.940 -3.395 1.00 96.88 93 GLU A N 1
ATOM 707 C CA . GLU A 1 93 ? 6.082 0.579 -2.967 1.00 96.88 93 GLU A CA 1
ATOM 708 C C . GLU A 1 93 ? 7.320 0.530 -2.073 1.00 96.88 93 GLU A C 1
ATOM 710 O O . GLU A 1 93 ? 8.217 1.374 -2.148 1.00 96.88 93 GLU A O 1
ATOM 715 N N . ARG A 1 94 ? 7.403 -0.533 -1.272 1.00 97.94 94 ARG A N 1
ATOM 716 C CA . ARG A 1 94 ? 8.647 -0.955 -0.639 1.00 97.94 94 ARG A CA 1
ATOM 717 C C . ARG A 1 94 ? 9.022 -2.330 -1.154 1.00 97.94 94 ARG A C 1
ATOM 719 O O . ARG A 1 94 ? 8.265 -3.282 -0.973 1.00 97.94 94 ARG A O 1
ATOM 726 N N . TYR A 1 95 ? 10.205 -2.440 -1.744 1.00 95.75 95 TYR A N 1
ATOM 727 C CA . TYR A 1 95 ? 10.743 -3.715 -2.204 1.00 95.75 95 TYR A CA 1
ATOM 728 C C . TYR A 1 95 ? 12.040 -4.067 -1.481 1.00 95.75 95 TYR A C 1
ATOM 730 O O . TYR A 1 95 ? 12.728 -3.221 -0.911 1.00 95.75 95 TYR A O 1
ATOM 738 N N . HIS A 1 96 ? 12.390 -5.347 -1.506 1.00 96.31 96 HIS A N 1
ATOM 739 C CA . HIS A 1 96 ? 13.671 -5.832 -1.017 1.00 96.31 96 HIS A CA 1
ATOM 740 C C . HIS A 1 96 ? 14.067 -7.075 -1.809 1.00 96.31 96 HIS A C 1
ATOM 742 O O . HIS A 1 96 ? 13.215 -7.848 -2.230 1.00 96.31 96 HIS A O 1
ATOM 748 N N . VAL A 1 97 ? 15.371 -7.291 -1.972 1.00 93.19 97 VAL A N 1
ATOM 749 C CA . VAL A 1 97 ? 15.929 -8.525 -2.559 1.00 93.19 97 VAL A CA 1
ATOM 750 C C . VAL A 1 97 ? 15.884 -9.744 -1.621 1.00 93.19 97 VAL A C 1
ATOM 752 O O . VAL A 1 97 ? 16.153 -10.855 -2.050 1.00 93.19 97 VAL A O 1
ATOM 755 N N . ASN A 1 98 ? 15.560 -9.524 -0.345 1.00 93.62 98 ASN A N 1
ATOM 756 C CA . ASN A 1 98 ? 15.489 -10.517 0.729 1.00 93.62 98 ASN A CA 1
ATOM 757 C C . ASN A 1 98 ? 14.156 -10.298 1.471 1.00 93.62 98 ASN A C 1
ATOM 759 O O . ASN A 1 98 ? 13.260 -9.627 0.966 1.00 93.62 98 ASN A O 1
ATOM 763 N N . SER A 1 99 ? 14.026 -10.814 2.690 1.00 94.00 99 SER A N 1
ATOM 764 C CA . SER A 1 99 ? 12.861 -10.584 3.545 1.00 94.00 99 SER A CA 1
ATOM 765 C C . SER A 1 99 ? 12.935 -9.265 4.320 1.00 94.00 99 SER A C 1
ATOM 767 O O . SER A 1 99 ? 13.985 -8.902 4.849 1.00 94.00 99 SER A O 1
ATOM 769 N N . PHE A 1 100 ? 11.782 -8.625 4.491 1.00 96.56 100 PHE A N 1
ATOM 770 C CA . PHE A 1 100 ? 11.527 -7.599 5.502 1.00 96.56 100 PHE A CA 1
ATOM 771 C C . PHE A 1 100 ? 10.115 -7.798 6.068 1.00 96.56 100 PHE A C 1
ATOM 773 O O . PHE A 1 100 ? 9.334 -8.575 5.517 1.00 96.56 100 PHE A O 1
ATOM 780 N N . GLY A 1 101 ? 9.788 -7.115 7.162 1.00 96.56 101 GLY A N 1
ATOM 781 C CA . GLY A 1 101 ? 8.471 -7.197 7.787 1.00 96.56 101 GLY A CA 1
ATOM 782 C C . GLY A 1 101 ? 8.099 -5.912 8.514 1.00 96.56 101 GLY A C 1
ATOM 783 O O . GLY A 1 101 ? 8.952 -5.057 8.752 1.00 96.56 101 GLY A O 1
ATOM 784 N N . TYR A 1 102 ? 6.816 -5.797 8.850 1.00 96.69 102 TYR A N 1
ATOM 785 C CA . TYR A 1 102 ? 6.278 -4.730 9.686 1.00 96.69 102 TYR A CA 1
ATOM 786 C C . TYR A 1 102 ? 5.841 -5.305 11.029 1.00 96.69 102 TYR A C 1
ATOM 788 O O . TYR A 1 102 ? 5.124 -6.305 11.070 1.00 96.69 102 TYR A O 1
ATOM 796 N N . ASP A 1 103 ? 6.218 -4.625 12.107 1.00 94.88 103 ASP A N 1
ATOM 797 C CA . ASP A 1 103 ? 5.715 -4.915 13.443 1.00 94.88 103 ASP A CA 1
ATOM 798 C C . ASP A 1 103 ? 4.428 -4.120 13.682 1.00 94.88 103 ASP A C 1
ATOM 800 O O . ASP A 1 103 ? 4.426 -2.885 13.684 1.00 94.88 103 ASP A O 1
ATOM 804 N N . VAL A 1 104 ? 3.317 -4.833 13.871 1.00 94.00 104 VAL A N 1
ATOM 805 C CA . VAL A 1 104 ? 2.005 -4.232 14.132 1.00 94.00 104 VAL A CA 1
ATOM 806 C C . VAL A 1 104 ? 1.748 -4.234 15.643 1.00 94.00 104 VAL A C 1
ATOM 808 O O . VAL A 1 104 ? 1.706 -5.310 16.243 1.00 94.00 104 VAL A O 1
ATOM 811 N N . PRO A 1 105 ? 1.563 -3.067 16.288 1.00 90.06 105 PRO A N 1
ATOM 812 C CA . PRO A 1 105 ? 1.353 -2.996 17.730 1.00 90.06 105 PRO A CA 1
ATOM 813 C C . PRO A 1 105 ? -0.072 -3.439 18.096 1.00 90.06 105 PRO A C 1
ATOM 815 O O . PRO A 1 105 ? -1.007 -2.638 18.114 1.00 90.06 105 PRO A O 1
ATOM 818 N N . LEU A 1 106 ? -0.246 -4.727 18.395 1.00 92.69 106 LEU A N 1
ATOM 819 C CA . LEU A 1 106 ? -1.512 -5.278 18.884 1.00 92.69 106 LEU A CA 1
ATOM 820 C C . LEU A 1 106 ? -1.652 -5.037 20.393 1.00 92.69 106 LEU A C 1
ATOM 822 O O . LEU A 1 106 ? -0.711 -5.238 21.156 1.00 92.69 106 LEU A O 1
ATOM 826 N N . THR A 1 107 ? -2.834 -4.600 20.833 1.00 89.25 107 THR A N 1
ATOM 827 C CA . THR A 1 107 ? -3.117 -4.299 22.253 1.00 89.25 107 THR A CA 1
ATOM 828 C C . THR A 1 107 ? -4.029 -5.320 22.930 1.00 89.25 107 THR A C 1
ATOM 830 O O . THR A 1 107 ? -4.194 -5.280 24.149 1.00 89.25 107 THR A O 1
ATOM 833 N N . LYS A 1 108 ? -4.655 -6.208 22.155 1.00 91.69 108 LYS A N 1
ATOM 834 C CA . LYS A 1 108 ? -5.615 -7.216 22.614 1.00 91.69 108 LYS A CA 1
ATOM 835 C C . LYS A 1 108 ? -5.424 -8.486 21.792 1.00 91.69 108 LYS A C 1
ATOM 837 O O . LYS A 1 108 ? -4.927 -8.415 20.676 1.00 91.69 108 LYS A O 1
ATOM 842 N N . ASP A 1 109 ? -5.862 -9.615 22.328 1.00 92.50 109 ASP A N 1
ATOM 843 C CA . ASP A 1 109 ? -5.960 -10.853 21.558 1.00 92.50 109 ASP A CA 1
ATOM 844 C C . ASP A 1 109 ? -7.302 -10.897 20.816 1.00 92.50 109 ASP A C 1
ATOM 846 O O . ASP A 1 109 ? -8.320 -10.412 21.325 1.00 92.50 109 ASP A O 1
ATOM 850 N N . GLY A 1 110 ? -7.318 -11.490 19.623 1.00 91.38 110 GLY A N 1
ATOM 851 C CA . GLY A 1 110 ? -8.535 -11.649 18.835 1.00 91.38 110 GLY A CA 1
ATOM 852 C C . GLY A 1 110 ? -8.280 -12.019 17.379 1.00 91.38 110 GLY A C 1
ATOM 853 O O . GLY A 1 110 ? -7.140 -12.218 16.957 1.00 91.38 110 GLY A O 1
ATOM 854 N N . ASP A 1 111 ? -9.369 -12.091 16.618 1.00 92.62 111 ASP A N 1
ATOM 855 C CA . ASP A 1 111 ? -9.329 -12.326 15.179 1.00 92.62 111 ASP A CA 1
ATOM 856 C C . ASP A 1 111 ? -9.065 -11.012 14.439 1.00 92.62 111 ASP A C 1
ATOM 858 O O . ASP A 1 111 ? -9.793 -10.029 14.595 1.00 92.62 111 ASP A O 1
ATOM 862 N N . TYR A 1 112 ? -8.032 -11.012 13.600 1.00 92.56 112 TYR A N 1
ATOM 863 C CA . TYR A 1 112 ? -7.630 -9.860 12.802 1.00 92.56 112 TYR A CA 1
ATOM 864 C C . TYR A 1 112 ? -7.786 -10.144 11.316 1.00 92.56 112 TYR A C 1
ATOM 866 O O . TYR A 1 112 ? -7.456 -11.224 10.828 1.00 92.56 112 TYR A O 1
ATOM 874 N N . VAL A 1 113 ? -8.240 -9.134 10.577 1.00 93.44 113 VAL A N 1
ATOM 875 C CA . VAL A 1 113 ? -8.271 -9.166 9.116 1.00 93.44 113 VAL A CA 1
ATOM 876 C C . VAL A 1 113 ? -7.084 -8.370 8.595 1.00 93.44 113 VAL A C 1
ATOM 878 O O . VAL A 1 113 ? -7.005 -7.160 8.799 1.00 93.44 113 VAL A O 1
ATOM 881 N N . LEU A 1 114 ? -6.172 -9.047 7.898 1.00 94.44 114 LEU A N 1
ATOM 882 C CA . LEU A 1 114 ? -5.080 -8.400 7.181 1.00 94.44 114 LEU A CA 1
ATOM 883 C C . LEU A 1 114 ? -5.489 -8.170 5.725 1.00 94.44 114 LEU A C 1
ATOM 885 O O . LEU A 1 114 ? -5.746 -9.120 4.986 1.00 94.44 114 LEU A O 1
ATOM 889 N N . VAL A 1 115 ? -5.521 -6.905 5.310 1.00 95.38 115 VAL A N 1
ATOM 890 C CA . VAL A 1 115 ? -5.777 -6.516 3.920 1.00 95.38 115 VAL A CA 1
ATOM 891 C C . VAL A 1 115 ? -4.471 -6.052 3.291 1.00 95.38 115 VAL A C 1
ATOM 893 O O . VAL A 1 115 ? -3.908 -5.040 3.702 1.00 95.38 115 VAL A O 1
ATOM 896 N N . LEU A 1 116 ? -4.009 -6.775 2.270 1.00 96.31 116 LEU A N 1
ATOM 897 C CA . LEU A 1 116 ? -2.828 -6.416 1.489 1.00 96.31 116 LEU A CA 1
ATOM 898 C C . LEU A 1 116 ? -3.261 -5.896 0.118 1.00 96.31 116 LEU A C 1
ATOM 900 O O . LEU A 1 116 ? -3.962 -6.581 -0.629 1.00 96.31 116 LEU A O 1
ATOM 904 N N . LYS A 1 117 ? -2.851 -4.668 -0.196 1.00 95.25 117 LYS A N 1
ATOM 905 C CA . LYS A 1 117 ? -3.073 -4.018 -1.490 1.00 95.25 117 LYS A CA 1
ATOM 906 C C . LYS A 1 117 ? -1.770 -4.111 -2.282 1.00 95.25 117 LYS A C 1
ATOM 908 O O . LYS A 1 117 ? -0.760 -3.568 -1.850 1.00 95.25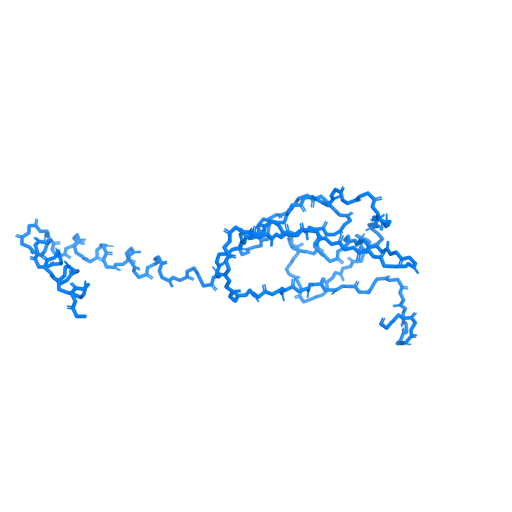 117 LYS A O 1
ATOM 913 N N . PHE A 1 118 ? -1.786 -4.823 -3.407 1.00 94.31 118 PHE A N 1
ATOM 914 C CA . PHE A 1 118 ? -0.603 -5.029 -4.245 1.00 94.31 118 PHE A CA 1
ATOM 915 C C . PHE A 1 118 ? -0.741 -4.324 -5.593 1.00 94.31 118 PHE A C 1
ATOM 917 O O . PHE A 1 118 ? -1.820 -4.297 -6.185 1.00 94.31 118 PHE A O 1
ATOM 924 N N . SER A 1 119 ? 0.384 -3.808 -6.081 1.00 94.56 119 SER A N 1
ATOM 925 C CA . SER A 1 119 ? 0.570 -3.270 -7.425 1.00 94.56 119 SER A CA 1
ATOM 926 C C . SER A 1 119 ? 1.939 -3.740 -7.915 1.00 94.56 119 SER A C 1
ATOM 928 O O . SER A 1 119 ? 2.931 -3.564 -7.213 1.00 94.56 119 SER A O 1
ATOM 930 N N . GLU A 1 120 ? 1.994 -4.401 -9.069 1.00 93.69 120 GLU A N 1
ATOM 931 C CA . GLU A 1 120 ? 3.254 -4.728 -9.742 1.00 93.69 120 GLU A CA 1
ATOM 932 C C . GLU A 1 120 ? 3.465 -3.702 -10.851 1.00 93.69 120 GLU A C 1
ATOM 934 O O . GLU A 1 120 ? 2.690 -3.654 -11.806 1.00 93.69 120 GLU A O 1
ATOM 939 N N . VAL A 1 121 ? 4.486 -2.863 -10.691 1.00 92.50 121 VAL A N 1
ATOM 940 C CA . VAL A 1 121 ? 4.774 -1.743 -11.595 1.00 92.50 121 VAL A CA 1
ATOM 941 C C . VAL A 1 121 ? 6.108 -1.896 -12.323 1.00 92.50 121 VAL A C 1
ATOM 943 O O . VAL A 1 121 ? 6.390 -1.108 -13.219 1.00 92.50 121 VAL A O 1
ATOM 946 N N . TRP A 1 122 ? 6.917 -2.901 -11.971 1.00 92.06 122 TRP A N 1
ATOM 947 C CA . TRP A 1 122 ? 8.26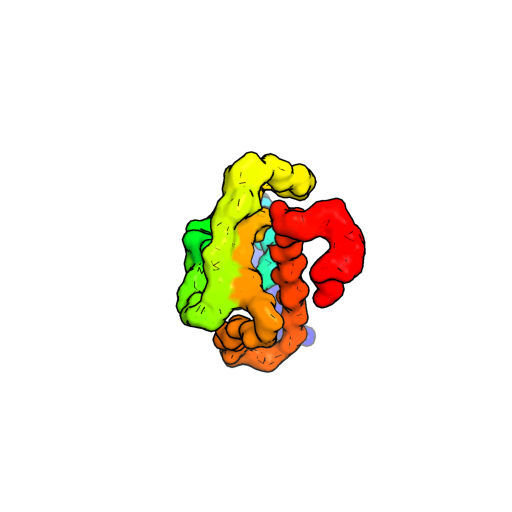0 -3.108 -12.508 1.00 92.06 122 TRP A CA 1
ATOM 948 C C . TRP A 1 122 ? 8.333 -4.305 -13.459 1.00 92.06 122 TRP A C 1
ATOM 950 O O . TRP A 1 122 ? 8.798 -4.189 -14.594 1.00 92.06 122 TRP A O 1
ATOM 960 N N . PHE A 1 123 ? 7.872 -5.470 -13.010 1.00 93.81 123 PHE A N 1
ATOM 961 C CA . PHE A 1 123 ? 7.889 -6.689 -13.808 1.00 93.81 123 PHE A CA 1
ATOM 962 C C . PHE A 1 123 ? 6.694 -6.736 -14.757 1.00 93.81 123 PHE A C 1
ATOM 964 O O . PHE A 1 123 ? 5.544 -6.569 -14.362 1.00 93.81 123 PHE A O 1
ATOM 971 N N . THR A 1 124 ? 6.967 -6.998 -16.033 1.00 93.50 124 THR A N 1
ATOM 972 C CA . THR A 1 124 ? 5.953 -6.965 -17.098 1.00 93.50 124 THR A CA 1
ATOM 973 C C . THR A 1 124 ? 5.465 -8.351 -17.504 1.00 93.50 124 THR A C 1
ATOM 975 O O . THR A 1 124 ? 4.548 -8.468 -18.318 1.00 93.50 124 THR A O 1
ATOM 978 N N . THR A 1 125 ? 6.054 -9.413 -16.948 1.00 95.31 125 THR A N 1
ATOM 979 C CA . THR A 1 125 ? 5.685 -10.799 -17.252 1.00 95.31 125 THR A CA 1
ATOM 980 C C . THR A 1 125 ? 5.496 -11.627 -15.985 1.00 95.31 125 THR A C 1
ATOM 982 O O . THR A 1 125 ? 6.088 -11.359 -14.938 1.00 95.31 125 THR A O 1
ATOM 985 N N . ALA A 1 126 ? 4.646 -12.651 -16.080 1.00 93.50 126 ALA A N 1
ATOM 986 C CA . ALA A 1 126 ? 4.401 -13.579 -14.982 1.00 93.50 126 ALA A CA 1
ATOM 987 C C . ALA A 1 126 ? 5.678 -14.351 -14.598 1.00 93.50 126 ALA A C 1
ATOM 989 O O . ALA A 1 126 ? 6.547 -14.589 -15.436 1.00 93.50 126 ALA A O 1
ATOM 990 N N . ASN A 1 127 ? 5.756 -14.790 -13.339 1.00 92.81 127 ASN A N 1
ATOM 991 C CA . ASN A 1 127 ? 6.865 -15.570 -12.766 1.00 92.81 127 ASN A CA 1
ATOM 992 C C . ASN A 1 127 ? 8.222 -14.848 -12.668 1.00 92.81 127 ASN A C 1
ATOM 994 O O . ASN A 1 127 ? 9.211 -15.483 -12.313 1.00 92.81 127 ASN A O 1
ATOM 998 N N . GLN A 1 128 ? 8.302 -13.540 -12.940 1.00 92.94 128 GLN A N 1
ATOM 999 C CA . GLN A 1 128 ? 9.508 -12.758 -12.615 1.00 92.94 128 GLN A CA 1
ATOM 1000 C C . GLN A 1 128 ? 9.602 -12.427 -11.119 1.00 92.94 128 GLN A C 1
ATOM 1002 O O . GLN A 1 128 ? 10.698 -12.272 -10.586 1.00 92.94 128 GLN A O 1
ATOM 1007 N N . LYS A 1 129 ? 8.445 -12.356 -10.452 1.00 88.44 129 LYS A N 1
ATOM 1008 C CA . LYS A 1 129 ? 8.271 -12.239 -9.005 1.00 88.44 129 LYS A CA 1
ATOM 1009 C C . LYS A 1 129 ? 7.160 -13.206 -8.593 1.00 88.44 129 LYS A C 1
ATOM 1011 O O . LYS A 1 129 ? 6.155 -13.295 -9.303 1.00 88.44 129 LYS A O 1
ATOM 1016 N N . VAL A 1 130 ? 7.376 -13.953 -7.509 1.00 82.81 130 VAL A N 1
ATOM 1017 C CA . VAL A 1 130 ? 6.460 -14.978 -6.973 1.00 82.81 130 VAL A CA 1
ATOM 1018 C C . VAL A 1 130 ? 6.199 -14.688 -5.507 1.00 82.81 130 VAL A C 1
ATOM 1020 O O . VAL A 1 130 ? 7.183 -14.352 -4.812 1.00 82.81 130 VAL A O 1
#

pLDDT: mean 85.11, std 16.84, range [41.69, 98.56]

Secondary structure (DSSP, 8-state):
-HHHHHHHHHHHHHTTT--HHHHHHHHHHHHHHTT--S------EETTS--EE-TT--EEEE---SSSEEE-GGGGSPPTTS-GGGTHHHH-EEE-SS---------S-S-----------S--STTS--

Organism: Dreissena polymorpha (NCBI:txid45954)